Protein AF-A0A0F8YKK8-F1 (afdb_monomer_lite)

Sequence (70 aa):
MNGIVINIDPVIFHLGGFELRWYSLAIMLAIVAAVLIAAYLGKKKGIATEEIYSLALWVVIAGIVGARLV

Radius of gyration: 17.44 Å; chains: 1; bounding box: 54×26×40 Å

pLDDT: mean 89.39, std 8.1, range [53.31, 97.62]

Foldseek 3Di:
DDDDDDPDDQFPDDDDPDTDGPVNVVVVVVLVVVLVVCLVVCVVVVHDNVVSVVVSVVVVVVVVVVVVVD

Structure (mmCIF, N/CA/C/O backbone):
data_AF-A0A0F8YKK8-F1
#
_entry.id   AF-A0A0F8YKK8-F1
#
loop_
_atom_site.group_PDB
_atom_site.id
_atom_site.type_symbol
_atom_site.label_atom_id
_atom_site.label_alt_id
_atom_site.label_comp_id
_atom_site.label_asym_id
_atom_site.label_entity_id
_atom_site.label_seq_id
_atom_site.pdbx_PDB_ins_code
_atom_site.Cartn_x
_atom_site.Cartn_y
_atom_site.Cartn_z
_atom_site.occupancy
_atom_site.B_iso_or_equiv
_atom_site.auth_seq_id
_atom_site.auth_comp_id
_atom_site.auth_asym_id
_atom_site.auth_atom_id
_atom_site.pdbx_PDB_model_num
ATOM 1 N N . MET A 1 1 ? 40.829 -0.547 -10.792 1.00 53.31 1 MET A N 1
ATOM 2 C CA . MET A 1 1 ? 39.636 -0.105 -10.037 1.00 53.31 1 MET A CA 1
ATOM 3 C C . MET A 1 1 ? 38.698 -1.292 -9.991 1.00 53.31 1 MET A C 1
ATOM 5 O O . MET A 1 1 ? 38.022 -1.554 -10.976 1.00 53.31 1 MET A O 1
ATOM 9 N N . ASN A 1 2 ? 38.753 -2.085 -8.925 1.00 64.25 2 ASN A N 1
ATOM 10 C CA . ASN A 1 2 ? 37.998 -3.336 -8.870 1.00 64.25 2 ASN A CA 1
ATOM 11 C C . ASN A 1 2 ? 36.619 -3.020 -8.287 1.00 64.25 2 ASN A C 1
ATOM 13 O O . ASN A 1 2 ? 36.493 -2.789 -7.088 1.00 64.25 2 ASN A O 1
ATOM 17 N N . GLY A 1 3 ? 35.621 -2.905 -9.165 1.00 74.69 3 GLY A N 1
ATOM 18 C CA . GLY A 1 3 ? 34.223 -2.713 -8.786 1.00 74.69 3 GLY A CA 1
ATOM 19 C C . GLY A 1 3 ? 33.596 -4.013 -8.282 1.00 74.69 3 GLY A C 1
ATOM 20 O O . GLY A 1 3 ? 33.993 -5.104 -8.690 1.00 74.69 3 GLY A O 1
ATOM 21 N N . ILE A 1 4 ? 32.612 -3.895 -7.392 1.00 78.94 4 ILE A N 1
ATOM 22 C CA . ILE A 1 4 ? 31.803 -5.029 -6.935 1.00 78.94 4 ILE A CA 1
ATOM 23 C C . ILE A 1 4 ? 30.905 -5.465 -8.099 1.00 78.94 4 ILE A C 1
ATOM 25 O O . ILE A 1 4 ? 30.099 -4.676 -8.589 1.00 78.94 4 ILE A O 1
ATOM 29 N N . VAL A 1 5 ? 31.042 -6.714 -8.545 1.00 77.19 5 VAL A N 1
ATOM 30 C CA . VAL A 1 5 ? 30.171 -7.305 -9.569 1.00 77.19 5 VAL A CA 1
ATOM 31 C C . VAL A 1 5 ? 28.958 -7.916 -8.872 1.00 77.19 5 VAL A C 1
ATOM 33 O O . VAL A 1 5 ? 29.082 -8.923 -8.180 1.00 77.19 5 VAL A O 1
ATOM 36 N N . ILE A 1 6 ? 27.782 -7.307 -9.043 1.00 78.81 6 ILE A N 1
ATOM 37 C CA . ILE A 1 6 ? 26.512 -7.863 -8.558 1.00 78.81 6 ILE A CA 1
ATOM 38 C C . ILE A 1 6 ? 25.923 -8.728 -9.674 1.00 78.81 6 ILE A C 1
ATOM 40 O O . ILE A 1 6 ? 25.383 -8.212 -10.648 1.00 78.81 6 ILE A O 1
ATOM 44 N N . ASN A 1 7 ? 26.052 -10.048 -9.543 1.00 76.75 7 ASN A N 1
ATOM 45 C CA . ASN A 1 7 ? 25.502 -11.029 -10.480 1.00 76.75 7 ASN A CA 1
ATOM 46 C C . ASN A 1 7 ? 24.175 -11.587 -9.940 1.00 76.75 7 ASN A C 1
ATOM 48 O O . ASN A 1 7 ? 24.087 -12.756 -9.579 1.00 76.75 7 ASN A O 1
ATOM 52 N N . ILE A 1 8 ? 23.167 -10.722 -9.792 1.00 80.62 8 ILE A N 1
ATOM 53 C CA . ILE A 1 8 ? 21.821 -11.141 -9.387 1.00 80.62 8 ILE A CA 1
ATOM 54 C C . ILE A 1 8 ? 20.870 -10.977 -10.564 1.00 80.62 8 ILE A C 1
ATOM 56 O O . ILE A 1 8 ? 20.822 -9.911 -11.181 1.00 80.62 8 ILE A O 1
ATOM 60 N N . ASP A 1 9 ? 20.132 -12.038 -10.883 1.00 82.44 9 ASP A N 1
ATOM 61 C CA . ASP A 1 9 ? 19.097 -11.963 -11.905 1.00 82.44 9 ASP A CA 1
ATOM 62 C C . ASP A 1 9 ? 17.942 -11.094 -11.374 1.00 82.44 9 ASP A C 1
ATOM 64 O O . ASP A 1 9 ? 17.400 -11.378 -10.296 1.00 82.44 9 ASP A O 1
ATOM 68 N N . PRO A 1 10 ? 17.580 -9.997 -12.062 1.00 83.00 10 PRO A N 1
ATOM 69 C CA . PRO A 1 10 ? 16.491 -9.132 -11.628 1.00 83.00 10 PRO A CA 1
ATOM 70 C C . PRO A 1 10 ? 15.119 -9.816 -11.708 1.00 83.00 10 PRO A C 1
ATOM 72 O O . PRO A 1 10 ? 14.176 -9.339 -11.061 1.00 83.00 10 PRO A O 1
ATOM 75 N N . VAL A 1 11 ? 14.991 -10.894 -12.486 1.00 87.25 11 VAL A N 1
ATOM 76 C CA . VAL A 1 11 ? 13.759 -11.654 -12.668 1.00 87.25 11 VAL A CA 1
ATOM 77 C C . VAL A 1 11 ? 13.814 -12.912 -11.807 1.00 87.25 11 VAL A C 1
ATOM 79 O O . VAL A 1 11 ? 14.699 -13.749 -11.923 1.00 87.25 11 VAL A O 1
ATOM 82 N N . ILE A 1 12 ? 12.839 -13.049 -10.912 1.00 85.56 12 ILE A N 1
ATOM 83 C CA . ILE A 1 12 ? 12.691 -14.234 -10.063 1.00 85.56 12 ILE A CA 1
ATOM 84 C C . ILE A 1 12 ? 12.179 -15.403 -10.903 1.00 85.56 12 ILE A C 1
ATOM 86 O O . ILE A 1 12 ? 12.589 -16.546 -10.720 1.00 85.56 12 ILE A O 1
ATOM 90 N N . PHE A 1 13 ? 11.217 -15.120 -11.780 1.00 83.50 13 PHE A N 1
ATOM 91 C CA . PHE A 1 13 ? 10.481 -16.140 -12.501 1.00 83.50 13 PHE A CA 1
ATOM 92 C C . PHE A 1 13 ? 9.730 -15.553 -13.702 1.00 83.50 13 PHE A C 1
ATOM 94 O O . PHE A 1 13 ? 9.172 -14.453 -13.629 1.00 83.50 13 PHE A O 1
ATOM 101 N N . HIS A 1 14 ? 9.689 -16.334 -14.783 1.00 82.62 14 HIS A N 1
ATOM 102 C CA . HIS A 1 14 ? 8.943 -16.045 -16.002 1.00 82.62 14 HIS A CA 1
ATOM 103 C C . HIS A 1 14 ? 7.706 -16.945 -16.088 1.00 82.62 14 HIS A C 1
ATOM 105 O O . HIS A 1 14 ? 7.818 -18.169 -16.155 1.00 82.62 14 HIS A O 1
ATOM 111 N N . LEU A 1 15 ? 6.524 -16.335 -16.140 1.00 81.06 15 LEU A N 1
ATOM 112 C CA . LEU A 1 15 ? 5.246 -17.009 -16.355 1.00 81.06 15 LEU A CA 1
ATOM 113 C C . LEU A 1 15 ? 4.724 -16.605 -17.740 1.00 81.06 15 LEU A C 1
ATOM 115 O O . LEU A 1 15 ? 3.902 -15.700 -17.884 1.00 81.06 15 LEU A O 1
ATOM 119 N N . GLY A 1 16 ? 5.268 -17.235 -18.786 1.00 80.88 16 GLY A N 1
ATOM 120 C CA . GLY A 1 16 ? 4.956 -16.900 -20.179 1.00 80.88 16 GLY A CA 1
ATOM 121 C C . GLY A 1 16 ? 5.338 -15.455 -20.518 1.00 80.88 16 GLY A C 1
ATOM 122 O O . GLY A 1 16 ? 6.518 -15.131 -20.582 1.00 80.88 16 GLY A O 1
ATOM 123 N N . GLY A 1 17 ? 4.342 -14.586 -20.719 1.00 80.94 17 GLY A N 1
ATOM 124 C CA . GLY A 1 17 ? 4.539 -13.151 -20.981 1.00 80.94 17 GLY A CA 1
ATOM 125 C C . GLY A 1 17 ? 4.671 -12.270 -19.730 1.00 80.94 17 GLY A C 1
ATOM 126 O O . GLY A 1 17 ? 4.772 -11.053 -19.861 1.00 80.94 17 GLY A O 1
ATOM 127 N N . PHE A 1 18 ? 4.626 -12.848 -18.526 1.00 80.12 18 PHE A N 1
ATOM 128 C CA . PHE A 1 18 ? 4.720 -12.111 -17.267 1.00 80.12 18 PHE A CA 1
ATOM 129 C C . PHE A 1 18 ? 6.068 -12.361 -16.584 1.00 80.12 18 PHE A C 1
ATOM 131 O O . PHE A 1 18 ? 6.414 -13.502 -16.278 1.00 80.12 18 PHE A O 1
ATOM 138 N N . GLU A 1 19 ? 6.817 -11.292 -16.313 1.00 84.94 19 GLU A N 1
ATOM 139 C CA . GLU A 1 19 ? 8.079 -11.349 -15.570 1.00 84.94 19 GLU A CA 1
ATOM 140 C C . GLU A 1 19 ? 7.868 -10.842 -14.144 1.00 84.94 19 GLU A C 1
ATOM 142 O O . GLU A 1 19 ? 7.511 -9.678 -13.938 1.00 84.94 19 GLU A O 1
ATOM 147 N N . LEU A 1 20 ? 8.127 -11.689 -13.147 1.00 85.62 20 LEU A N 1
ATOM 148 C CA . LEU A 1 20 ? 8.110 -11.267 -11.751 1.00 85.62 20 LEU A CA 1
ATOM 149 C C . LEU A 1 20 ? 9.514 -10.840 -11.319 1.00 85.62 20 LEU A C 1
ATOM 151 O O . LEU A 1 20 ? 10.428 -11.659 -11.262 1.00 85.62 20 LEU A O 1
ATOM 155 N N . ARG A 1 21 ? 9.679 -9.563 -10.972 1.00 90.12 21 ARG A N 1
ATOM 156 C CA . ARG A 1 21 ? 10.966 -8.991 -10.553 1.00 90.12 21 ARG A CA 1
ATOM 157 C C . ARG A 1 21 ? 11.079 -8.891 -9.036 1.00 90.12 21 ARG A C 1
ATOM 159 O O . ARG A 1 21 ? 10.070 -8.775 -8.337 1.00 90.12 21 ARG A O 1
ATOM 166 N N . TRP A 1 22 ? 12.308 -8.849 -8.520 1.00 89.19 22 TRP A N 1
ATOM 167 C CA . TRP A 1 22 ? 12.566 -8.719 -7.076 1.00 89.19 22 TRP A CA 1
ATOM 168 C C . TRP A 1 22 ? 11.905 -7.499 -6.435 1.00 89.19 22 TRP A C 1
ATOM 170 O O . TRP A 1 22 ? 11.322 -7.604 -5.356 1.00 89.19 22 TRP A O 1
ATOM 180 N N . TYR A 1 23 ? 11.918 -6.352 -7.115 1.00 88.88 23 TYR A N 1
ATOM 181 C CA . TYR A 1 23 ? 11.248 -5.161 -6.597 1.00 88.88 23 TYR A CA 1
ATOM 182 C C . TYR A 1 23 ? 9.722 -5.327 -6.560 1.00 88.88 23 TYR A C 1
ATOM 184 O O . TYR A 1 23 ? 9.072 -4.796 -5.667 1.00 88.88 23 TYR A O 1
ATOM 192 N N . SER A 1 24 ? 9.135 -6.086 -7.491 1.00 88.69 24 SER A N 1
ATOM 193 C CA . SER A 1 24 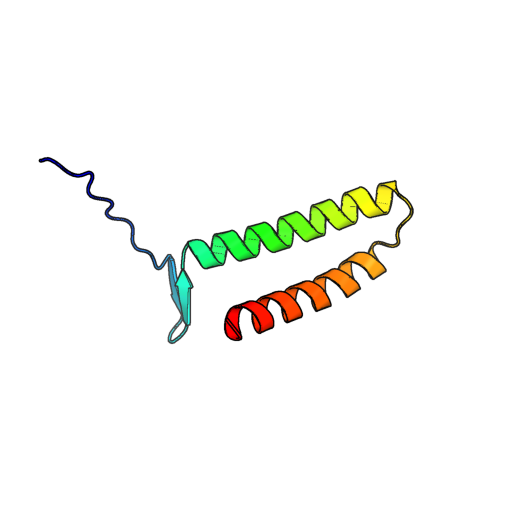? 7.691 -6.346 -7.518 1.00 88.69 24 SER A CA 1
ATOM 194 C C . SER A 1 24 ? 7.268 -7.187 -6.319 1.00 88.69 24 SER A C 1
ATOM 196 O O . SER A 1 24 ? 6.254 -6.891 -5.689 1.00 88.69 24 SER A O 1
ATOM 198 N N . LEU A 1 25 ? 8.077 -8.191 -5.966 1.00 90.50 25 LEU A N 1
ATOM 199 C CA . LEU A 1 25 ? 7.870 -8.980 -4.756 1.00 90.50 25 LEU A CA 1
ATOM 200 C C . LEU A 1 25 ? 7.972 -8.103 -3.500 1.00 90.50 25 LEU A C 1
ATOM 202 O O . LEU A 1 25 ? 7.097 -8.163 -2.639 1.00 90.50 25 LEU A O 1
ATOM 206 N N . ALA A 1 26 ? 8.991 -7.243 -3.418 1.00 93.25 26 ALA A N 1
ATOM 207 C CA . ALA A 1 26 ? 9.155 -6.321 -2.296 1.00 93.25 26 ALA A CA 1
ATOM 208 C C . ALA A 1 26 ? 7.957 -5.366 -2.142 1.00 93.25 26 ALA A C 1
ATOM 210 O O . ALA A 1 26 ? 7.474 -5.165 -1.029 1.00 93.25 26 ALA A O 1
ATOM 211 N N . ILE A 1 27 ? 7.430 -4.829 -3.248 1.00 92.31 27 ILE A N 1
ATOM 212 C CA . ILE A 1 27 ? 6.243 -3.960 -3.242 1.00 92.31 27 ILE A CA 1
ATOM 213 C C . ILE A 1 27 ? 5.007 -4.723 -2.757 1.00 92.31 27 ILE A C 1
ATOM 215 O O . ILE A 1 27 ? 4.283 -4.218 -1.901 1.00 92.31 27 ILE A O 1
ATOM 219 N N . MET A 1 28 ? 4.769 -5.945 -3.249 1.00 92.81 28 MET A N 1
ATOM 220 C CA . MET A 1 28 ? 3.643 -6.765 -2.785 1.00 92.81 28 MET A CA 1
ATOM 221 C C . MET A 1 28 ? 3.719 -7.027 -1.279 1.00 92.81 28 MET A C 1
ATOM 223 O O . MET A 1 28 ? 2.728 -6.843 -0.572 1.00 92.81 28 MET A O 1
ATOM 227 N N . LEU A 1 29 ? 4.899 -7.394 -0.774 1.00 96.12 29 LEU A N 1
ATOM 228 C CA . LEU A 1 29 ? 5.112 -7.613 0.657 1.00 96.12 29 LEU A CA 1
ATOM 229 C C . LEU A 1 29 ? 4.892 -6.333 1.469 1.00 96.12 29 LEU A C 1
ATOM 231 O O . LEU A 1 29 ? 4.252 -6.383 2.518 1.00 96.12 29 LEU A O 1
ATOM 235 N N . ALA A 1 30 ? 5.364 -5.187 0.976 1.00 95.94 30 ALA A N 1
ATOM 236 C CA . ALA A 1 30 ? 5.161 -3.898 1.627 1.00 95.94 30 ALA A CA 1
ATOM 237 C C . ALA A 1 30 ? 3.674 -3.524 1.715 1.00 95.94 30 ALA A C 1
ATOM 239 O O . ALA A 1 30 ? 3.218 -3.094 2.773 1.00 95.94 30 ALA A O 1
ATOM 240 N N . ILE A 1 31 ? 2.905 -3.737 0.641 1.00 95.50 31 ILE A N 1
ATOM 241 C CA . ILE A 1 31 ? 1.456 -3.492 0.622 1.00 95.50 31 ILE A CA 1
ATOM 242 C C . ILE A 1 31 ? 0.757 -4.382 1.653 1.00 95.50 31 ILE A C 1
ATOM 244 O O . ILE A 1 31 ? 0.005 -3.879 2.486 1.00 95.50 31 ILE A O 1
ATOM 248 N N . VAL A 1 32 ? 1.034 -5.689 1.647 1.00 96.00 32 VAL A N 1
ATOM 249 C CA . VAL A 1 32 ? 0.427 -6.631 2.601 1.00 96.00 32 VAL A CA 1
ATOM 250 C C . VAL A 1 32 ? 0.764 -6.239 4.040 1.00 96.00 32 VAL A C 1
ATOM 252 O O . VAL A 1 32 ? -0.132 -6.146 4.879 1.00 96.00 32 VAL A O 1
ATOM 255 N N . ALA A 1 33 ? 2.034 -5.947 4.326 1.00 97.62 33 ALA A N 1
ATOM 256 C CA . ALA A 1 33 ? 2.468 -5.518 5.649 1.00 97.62 33 ALA A CA 1
ATOM 257 C C . ALA A 1 33 ? 1.767 -4.223 6.090 1.00 97.62 33 ALA A C 1
ATOM 259 O O . ALA A 1 33 ? 1.270 -4.153 7.214 1.00 97.62 33 ALA A O 1
ATOM 260 N N . ALA A 1 34 ? 1.664 -3.226 5.208 1.00 96.19 34 ALA A N 1
ATOM 261 C CA . ALA A 1 34 ? 0.992 -1.964 5.500 1.00 96.19 34 ALA A CA 1
ATOM 262 C C . ALA A 1 34 ? -0.484 -2.172 5.872 1.00 96.19 34 ALA A C 1
ATOM 264 O O . ALA A 1 34 ? -0.947 -1.620 6.871 1.00 96.19 34 ALA A O 1
ATOM 265 N N . VAL A 1 35 ? -1.206 -3.013 5.125 1.00 96.00 35 VAL A N 1
ATOM 266 C CA . VAL A 1 35 ? -2.621 -3.310 5.393 1.00 96.00 35 VAL A CA 1
ATOM 267 C C . VAL A 1 35 ? -2.794 -4.063 6.710 1.00 96.00 35 VAL A C 1
ATOM 269 O O . VAL A 1 35 ? -3.672 -3.718 7.499 1.00 96.00 35 VAL A O 1
ATOM 272 N N . LEU A 1 36 ? -1.945 -5.055 6.994 1.00 95.62 36 LEU A N 1
ATOM 273 C CA . LEU A 1 36 ? -2.000 -5.808 8.251 1.00 95.62 36 LEU A CA 1
ATOM 274 C C . LEU A 1 36 ? -1.720 -4.915 9.463 1.00 95.62 36 LEU A C 1
ATOM 276 O O . LEU A 1 36 ? -2.434 -4.984 10.464 1.00 95.62 36 LEU A O 1
ATOM 280 N N . ILE A 1 37 ? -0.713 -4.045 9.366 1.00 96.44 37 ILE A N 1
ATOM 281 C CA . ILE A 1 37 ? -0.381 -3.085 10.421 1.00 96.44 37 ILE A CA 1
ATOM 282 C C . ILE A 1 37 ? -1.531 -2.091 10.612 1.00 96.44 37 ILE A C 1
ATOM 284 O O . ILE A 1 37 ? -1.928 -1.832 11.750 1.00 96.44 37 ILE A O 1
ATOM 288 N N . ALA A 1 38 ? -2.099 -1.568 9.522 1.00 95.25 38 ALA A N 1
ATOM 289 C CA . ALA A 1 38 ? -3.238 -0.658 9.576 1.00 95.25 38 ALA A CA 1
ATOM 290 C C . ALA A 1 38 ? -4.451 -1.322 10.240 1.00 95.25 38 ALA A C 1
ATOM 292 O O . ALA A 1 38 ? -5.027 -0.746 11.160 1.00 95.25 38 ALA A O 1
ATOM 293 N N . ALA A 1 39 ? -4.786 -2.553 9.849 1.00 95.06 39 ALA A N 1
ATOM 294 C CA . ALA A 1 39 ? -5.863 -3.340 10.441 1.00 95.06 39 ALA A CA 1
ATOM 295 C C . ALA A 1 39 ? -5.644 -3.574 11.945 1.00 95.06 39 ALA A C 1
ATOM 297 O O . ALA A 1 39 ? -6.553 -3.369 12.751 1.00 95.06 39 ALA A O 1
ATOM 298 N N . TYR A 1 40 ? -4.422 -3.944 12.337 1.00 95.06 40 TYR A N 1
ATOM 299 C CA . TYR A 1 40 ? -4.059 -4.182 13.732 1.00 95.06 40 TYR A CA 1
ATOM 300 C C . TYR A 1 40 ? -4.166 -2.911 14.589 1.00 95.06 40 TYR A C 1
ATOM 302 O O . TYR A 1 40 ? -4.792 -2.915 15.653 1.00 95.06 40 TYR A O 1
ATOM 310 N N . LEU A 1 41 ? -3.597 -1.799 14.116 1.00 94.88 41 LEU A N 1
ATOM 311 C CA . LEU A 1 41 ? -3.645 -0.512 14.812 1.00 94.88 41 LEU A CA 1
ATOM 312 C C . LEU A 1 41 ? -5.057 0.075 14.838 1.00 94.88 41 LEU A C 1
ATOM 314 O O . LEU A 1 41 ? -5.472 0.629 15.854 1.00 94.88 41 LEU A O 1
ATOM 318 N N . GLY A 1 42 ? -5.794 -0.055 13.738 1.00 94.06 42 GLY A N 1
ATOM 319 C CA . GLY A 1 42 ? -7.160 0.427 13.612 1.00 94.06 42 GLY A CA 1
ATOM 320 C C . GLY A 1 42 ? -8.107 -0.301 14.555 1.00 94.06 42 GLY A C 1
ATOM 321 O O . GLY A 1 42 ? -8.836 0.354 15.296 1.00 94.06 42 GLY A O 1
ATOM 322 N N . LYS A 1 43 ? -7.988 -1.631 14.660 1.00 93.75 43 LYS A N 1
ATOM 323 C CA . LYS A 1 43 ? -8.735 -2.422 15.647 1.00 93.75 43 LYS A CA 1
ATOM 324 C C . LYS A 1 43 ? -8.481 -1.934 17.076 1.00 93.75 43 LYS A C 1
ATOM 326 O O . LYS A 1 43 ? -9.421 -1.790 17.850 1.00 93.75 43 LYS A O 1
ATOM 331 N N . LYS A 1 44 ? -7.227 -1.611 17.424 1.00 92.75 44 LYS A N 1
ATOM 332 C CA . LYS A 1 44 ? -6.873 -1.053 18.746 1.00 92.75 44 LYS A CA 1
ATOM 333 C C . LYS A 1 44 ? -7.477 0.338 18.993 1.00 92.75 44 LYS A C 1
ATOM 335 O O . LYS A 1 44 ? -7.674 0.719 20.142 1.00 92.75 44 LYS A O 1
ATOM 340 N N . LYS A 1 45 ? -7.766 1.091 17.931 1.00 93.38 45 LYS A N 1
ATOM 341 C CA . LYS A 1 45 ? -8.385 2.425 17.973 1.00 93.38 45 LYS A CA 1
ATOM 342 C C . LYS A 1 45 ? -9.913 2.401 17.816 1.00 93.38 45 LYS A C 1
ATOM 344 O O . LYS A 1 45 ? -10.512 3.468 17.768 1.00 93.38 45 LYS A O 1
ATOM 349 N N . GLY A 1 46 ? -10.535 1.221 17.738 1.00 92.00 46 GLY A N 1
ATOM 350 C CA . GLY A 1 46 ? -11.983 1.081 17.539 1.00 92.00 46 GLY A CA 1
ATOM 351 C C . GLY A 1 46 ? -12.454 1.323 16.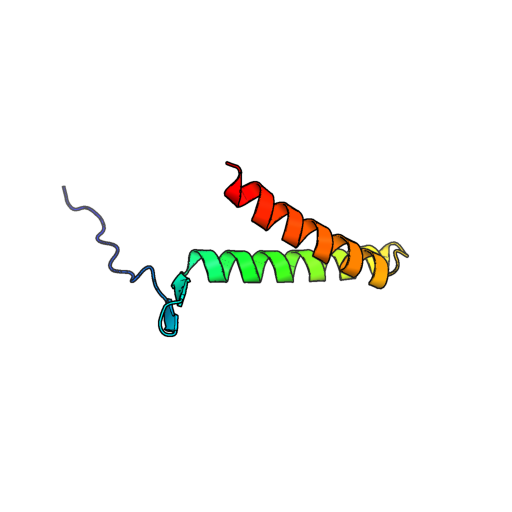101 1.00 92.00 46 GLY A C 1
ATOM 352 O O . GLY A 1 46 ? -13.648 1.486 15.879 1.00 92.00 46 GLY A O 1
ATOM 353 N N . ILE A 1 47 ? -11.540 1.346 15.126 1.00 92.81 47 ILE A N 1
ATOM 354 C CA . ILE A 1 47 ? -11.872 1.460 13.702 1.00 92.81 47 ILE A CA 1
ATOM 355 C C . ILE A 1 47 ? -12.256 0.073 13.179 1.00 92.81 47 ILE A C 1
ATOM 357 O O . ILE A 1 47 ? -11.536 -0.906 13.411 1.00 92.81 47 ILE A O 1
ATOM 361 N N . ALA A 1 48 ? -13.374 -0.004 12.455 1.00 92.38 48 ALA A N 1
ATOM 362 C CA . ALA A 1 48 ? -13.822 -1.234 11.819 1.00 92.38 48 ALA A CA 1
ATOM 363 C C . ALA A 1 48 ? -12.780 -1.713 10.799 1.00 92.38 48 ALA A C 1
ATOM 365 O O . ALA A 1 48 ? -12.353 -0.975 9.911 1.00 92.38 48 ALA A O 1
ATOM 366 N N . THR A 1 49 ? -12.354 -2.971 10.916 1.00 91.00 49 THR A N 1
ATOM 367 C CA . THR A 1 49 ? -11.330 -3.528 10.021 1.00 91.00 49 THR A CA 1
ATOM 368 C C . THR A 1 49 ? -11.822 -3.598 8.571 1.00 91.00 49 THR A C 1
ATOM 370 O O . THR A 1 49 ? -11.034 -3.451 7.643 1.00 91.00 49 THR A O 1
ATOM 373 N N . GLU A 1 50 ? -13.133 -3.739 8.377 1.00 93.25 50 GLU A N 1
ATOM 374 C CA . GLU A 1 50 ? -13.807 -3.702 7.075 1.00 93.25 50 GLU A CA 1
ATOM 375 C C . GLU A 1 50 ? -13.559 -2.381 6.336 1.00 93.25 50 GLU A C 1
ATOM 377 O O . GLU A 1 50 ? -13.247 -2.380 5.145 1.00 93.25 50 GLU A O 1
ATOM 382 N N . GLU A 1 51 ? -13.618 -1.257 7.053 1.00 94.00 51 GLU A N 1
ATOM 383 C CA . GLU A 1 51 ? -13.376 0.073 6.493 1.00 94.00 51 GLU A CA 1
ATOM 384 C C . GLU A 1 51 ? -11.916 0.221 6.046 1.00 94.00 51 GLU A C 1
ATOM 386 O O . GLU A 1 51 ? -11.631 0.734 4.965 1.00 94.00 51 GLU A O 1
ATOM 391 N N . ILE A 1 52 ? -10.986 -0.330 6.829 1.00 94.62 52 ILE A N 1
ATOM 392 C CA . ILE A 1 52 ? -9.553 -0.335 6.513 1.00 94.62 52 ILE A CA 1
ATOM 393 C C . ILE A 1 52 ? -9.274 -1.167 5.264 1.00 94.62 52 ILE A C 1
ATOM 395 O O . ILE A 1 52 ? -8.525 -0.720 4.400 1.00 94.62 52 ILE A O 1
ATOM 399 N N . TYR A 1 53 ? -9.871 -2.355 5.140 1.00 94.88 53 TYR A N 1
ATOM 400 C CA . TYR A 1 53 ? -9.704 -3.186 3.947 1.00 94.88 53 TYR A CA 1
ATOM 401 C C . TYR A 1 53 ? -10.321 -2.540 2.704 1.00 94.88 53 TYR A C 1
ATOM 403 O O . TYR A 1 53 ? -9.713 -2.578 1.634 1.00 94.88 53 TYR A O 1
ATOM 411 N N . SER A 1 54 ? -11.485 -1.900 2.849 1.00 95.75 54 SER A N 1
ATOM 412 C CA . SER A 1 54 ? -12.127 -1.150 1.766 1.00 95.75 54 SER A CA 1
ATOM 413 C C . SER A 1 54 ? -11.233 -0.004 1.279 1.00 95.75 54 SER A C 1
ATOM 415 O O . SER A 1 54 ? -10.936 0.098 0.087 1.00 95.75 54 SER A O 1
ATOM 417 N N . LEU A 1 55 ? -10.710 0.809 2.203 1.00 95.38 55 LEU A N 1
ATOM 418 C CA . LEU A 1 55 ? -9.780 1.894 1.881 1.00 95.38 55 LEU A CA 1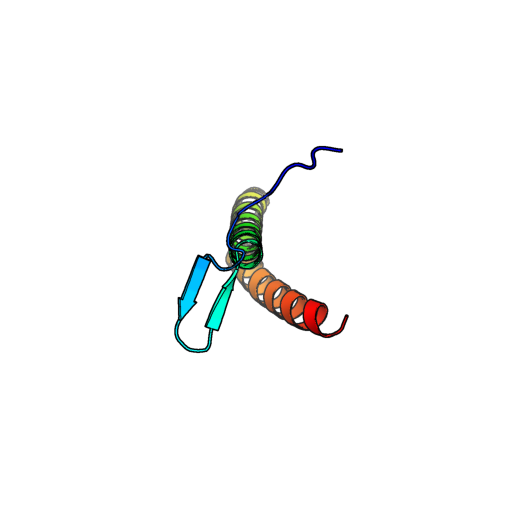
ATOM 419 C C . LEU A 1 55 ? -8.467 1.375 1.290 1.00 95.38 55 LEU A C 1
ATOM 421 O O . LEU A 1 55 ? -7.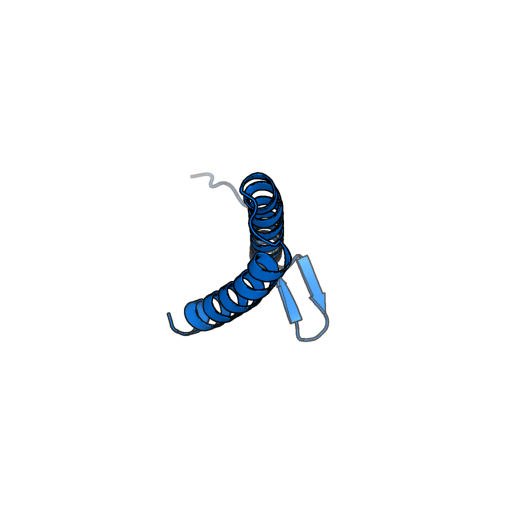973 1.938 0.317 1.00 95.38 55 LEU A O 1
ATOM 425 N N . ALA A 1 56 ? -7.911 0.295 1.838 1.00 95.31 56 ALA A N 1
ATOM 426 C CA . ALA A 1 56 ? -6.684 -0.312 1.338 1.00 95.31 56 ALA A CA 1
ATOM 427 C C . ALA A 1 56 ? -6.806 -0.718 -0.136 1.00 95.31 56 ALA A C 1
ATOM 429 O O . ALA A 1 56 ? -5.886 -0.467 -0.911 1.00 95.31 56 ALA A O 1
ATOM 430 N N . LEU A 1 57 ? -7.944 -1.288 -0.541 1.00 95.00 57 LEU A N 1
ATOM 431 C CA . LEU A 1 57 ? -8.192 -1.656 -1.933 1.00 95.00 57 LEU A CA 1
ATOM 432 C C . LEU A 1 57 ? -8.167 -0.428 -2.854 1.00 95.00 57 LEU A C 1
ATOM 434 O O . LEU A 1 57 ? -7.471 -0.436 -3.870 1.00 95.00 57 LEU A O 1
ATOM 438 N N . TRP A 1 58 ? -8.844 0.656 -2.465 1.00 96.25 58 TRP A N 1
ATOM 439 C CA . TRP A 1 58 ? -8.820 1.916 -3.214 1.00 96.25 58 TRP A CA 1
ATOM 440 C C . TRP A 1 58 ? -7.424 2.540 -3.284 1.00 96.25 58 TRP A C 1
ATOM 442 O O . TRP A 1 58 ? -7.007 2.990 -4.351 1.00 96.25 58 TRP A O 1
ATOM 452 N N . VAL A 1 59 ? -6.676 2.528 -2.179 1.00 95.25 59 VAL A N 1
ATOM 453 C CA . VAL A 1 59 ? -5.308 3.066 -2.112 1.00 95.25 59 VAL A CA 1
ATOM 454 C C . VAL A 1 59 ? -4.353 2.270 -2.998 1.00 95.25 59 VAL A C 1
ATOM 456 O O . VAL A 1 59 ? -3.540 2.869 -3.698 1.00 95.25 59 VAL A O 1
ATOM 459 N N . VAL A 1 60 ? -4.456 0.938 -3.021 1.00 94.88 60 VAL A N 1
ATOM 460 C CA . VAL A 1 60 ? -3.625 0.094 -3.894 1.00 94.88 60 VAL A CA 1
ATOM 461 C C . VAL A 1 60 ? -3.915 0.384 -5.365 1.00 94.88 60 VAL A C 1
ATOM 463 O O . VAL A 1 60 ? -2.977 0.571 -6.138 1.00 94.88 60 VAL A O 1
ATOM 466 N N . ILE A 1 61 ? -5.190 0.489 -5.754 1.00 95.44 61 ILE A N 1
ATOM 467 C CA . ILE A 1 61 ? -5.570 0.842 -7.130 1.00 95.44 61 ILE A CA 1
ATOM 468 C C . ILE A 1 61 ? -5.029 2.228 -7.495 1.00 95.44 61 ILE A C 1
ATOM 470 O O . ILE A 1 61 ? -4.374 2.376 -8.526 1.00 95.44 61 ILE A O 1
ATOM 474 N N . ALA A 1 62 ? -5.242 3.229 -6.637 1.00 95.69 62 ALA A N 1
ATOM 475 C CA . ALA A 1 62 ? -4.739 4.582 -6.850 1.00 95.69 62 ALA A CA 1
ATOM 476 C C . ALA A 1 62 ? -3.206 4.619 -6.952 1.00 95.69 62 ALA A C 1
ATOM 478 O O . ALA A 1 62 ? -2.672 5.322 -7.804 1.00 95.69 62 ALA A O 1
ATOM 479 N N . GLY A 1 63 ? -2.496 3.831 -6.140 1.00 93.31 63 GLY A N 1
ATOM 480 C CA . GLY A 1 63 ? -1.041 3.706 -6.191 1.00 93.31 63 GLY A CA 1
ATOM 481 C C . GLY A 1 63 ? -0.545 3.092 -7.500 1.00 93.31 63 GLY A C 1
ATOM 482 O O . GLY A 1 63 ? 0.398 3.608 -8.094 1.00 93.31 63 GLY A O 1
ATOM 483 N N . ILE A 1 64 ? -1.205 2.037 -7.992 1.00 92.50 64 ILE A N 1
ATOM 484 C CA . ILE A 1 64 ? -0.877 1.421 -9.287 1.00 92.50 64 ILE A CA 1
ATOM 485 C C . ILE A 1 64 ? -1.118 2.414 -10.426 1.00 92.50 64 ILE A C 1
ATOM 487 O O . ILE A 1 64 ? -0.258 2.559 -11.291 1.00 92.50 64 ILE A O 1
ATOM 491 N N . VAL A 1 65 ? -2.260 3.106 -10.430 1.00 95.69 65 VAL A N 1
ATOM 492 C CA . VAL A 1 65 ? -2.584 4.105 -11.459 1.00 95.69 65 VAL A CA 1
ATOM 493 C C . VAL A 1 65 ? -1.609 5.280 -11.394 1.00 95.69 65 VAL A C 1
ATOM 495 O O . VAL A 1 65 ? -1.034 5.646 -12.412 1.00 95.69 65 VAL A O 1
ATOM 498 N N . GLY A 1 66 ? -1.353 5.827 -10.206 1.00 93.62 66 GLY A N 1
ATOM 499 C CA . GLY A 1 66 ? -0.417 6.933 -10.002 1.00 93.62 66 GLY A CA 1
ATOM 500 C C . GLY A 1 66 ? 1.005 6.593 -10.445 1.00 93.62 66 GLY A C 1
ATOM 501 O O . GLY A 1 66 ? 1.638 7.394 -11.122 1.00 93.62 66 GLY A O 1
ATOM 502 N N . ALA A 1 67 ? 1.472 5.372 -10.170 1.00 90.25 67 ALA A N 1
ATOM 503 C CA . ALA A 1 67 ? 2.771 4.891 -10.639 1.00 90.25 67 ALA A CA 1
ATOM 504 C C . ALA A 1 67 ? 2.876 4.776 -12.172 1.00 90.25 67 ALA A C 1
ATOM 506 O O . ALA A 1 67 ? 3.980 4.658 -12.692 1.00 90.25 67 ALA A O 1
ATOM 507 N N . ARG A 1 68 ? 1.747 4.770 -12.895 1.00 90.38 68 ARG A N 1
ATOM 508 C CA . ARG A 1 68 ? 1.696 4.753 -14.367 1.00 90.38 68 ARG A CA 1
ATOM 509 C C . ARG A 1 68 ? 1.510 6.132 -14.995 1.00 90.38 68 ARG A C 1
ATOM 511 O O . ARG A 1 68 ? 1.683 6.249 -16.202 1.00 90.38 68 ARG A O 1
ATOM 518 N N . LEU A 1 69 ? 1.107 7.130 -14.210 1.00 91.75 69 LEU A N 1
ATOM 519 C CA . LEU A 1 69 ? 0.895 8.505 -14.674 1.00 91.75 69 LEU A CA 1
ATOM 520 C C . LEU A 1 69 ? 2.138 9.394 -14.514 1.00 91.75 69 LEU A C 1
ATOM 522 O O . LEU A 1 69 ? 2.132 10.521 -15.006 1.00 91.75 69 LEU A O 1
ATOM 526 N N . VAL A 1 70 ? 3.160 8.899 -13.813 1.00 78.25 70 VAL A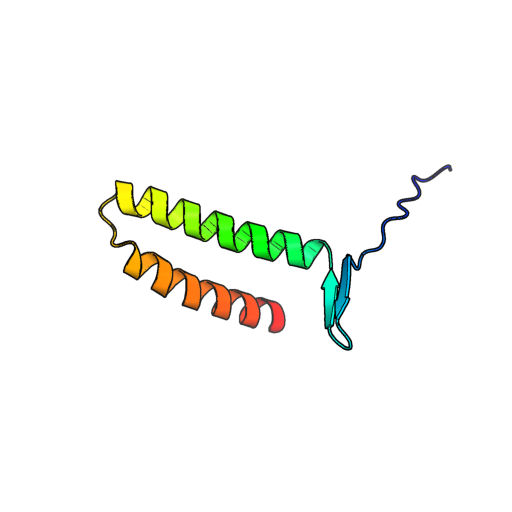 N 1
ATOM 527 C CA . VAL A 1 70 ? 4.489 9.516 -13.673 1.00 78.25 70 VAL A CA 1
ATOM 528 C C . VAL A 1 70 ? 5.422 9.062 -14.787 1.00 78.25 70 VAL A C 1
ATOM 530 O O . VAL A 1 70 ? 5.316 7.886 -15.202 1.00 78.25 70 VAL A O 1
#

InterPro domains:
  IPR001640 Phosphatidylglycerol--prolipoprotein diacylglyceryl transferase Lgt [PF01790] (10-69)
  IPR001640 Phosphatidylglycerol--prolipoprotein diacylglyceryl transferase Lgt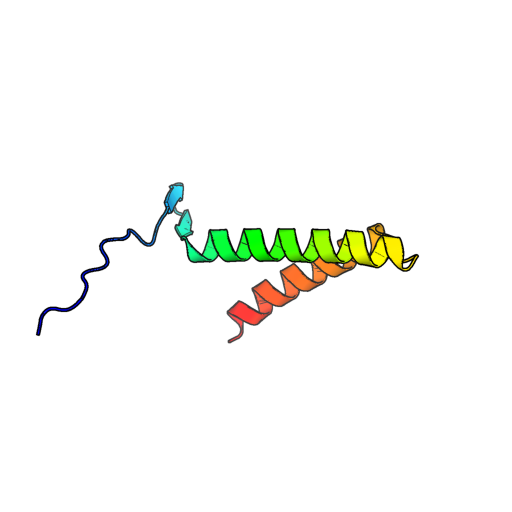 [PTHR30589] (7-70)

Secondary structure (DSSP, 8-state):
---------SEEEEETTEEEEHHHHHHHHHHHHHHHHHHHHHHHTT--HHHHHHHHHHHHHHHHHHHHH-

Organism: NCBI:txid412755